Protein AF-A7HB59-F1 (afdb_monomer)

Solvent-accessible surface area (backbone atoms only — not comparable to full-atom values): 6685 Å² total; per-residue (Å²): 142,75,74,69,88,59,56,64,58,51,52,42,50,52,51,43,53,47,56,56,50,49,38,54,74,74,47,38,24,41,68,57,57,50,52,43,40,48,40,47,51,52,29,53,59,63,42,56,42,90,85,55,94,47,48,63,58,33,44,48,52,29,41,52,54,40,48,49,56,48,51,55,38,71,78,58,72,69,101,54,66,56,42,54,70,65,57,55,51,49,40,54,51,50,50,50,50,52,52,52,51,43,53,51,52,54,50,53,53,50,54,51,56,55,52,55,72,72,74,112

Mean predicted aligned error: 7.15 Å

Structure (mmCIF, N/CA/C/O backbone):
data_AF-A7HB59-F1
#
_entry.id   AF-A7HB59-F1
#
loop_
_atom_site.group_PDB
_atom_site.id
_atom_site.type_symbol
_atom_site.label_atom_id
_atom_site.label_alt_id
_atom_site.label_comp_id
_atom_site.label_asym_id
_atom_site.label_entity_id
_atom_site.label_seq_id
_atom_site.pdbx_PDB_ins_code
_atom_site.Cartn_x
_atom_site.Cartn_y
_atom_site.Cartn_z
_atom_site.occupancy
_atom_site.B_iso_or_equiv
_atom_site.auth_seq_id
_atom_site.auth_comp_id
_atom_site.auth_asym_id
_atom_site.auth_atom_id
_atom_site.pdbx_PDB_model_num
ATOM 1 N N . MET A 1 1 ? -5.405 -12.756 26.052 1.00 39.94 1 MET A N 1
ATOM 2 C CA . MET A 1 1 ? -4.550 -11.552 26.168 1.00 39.94 1 MET A CA 1
ATOM 3 C C . MET A 1 1 ? -3.412 -11.628 25.154 1.00 39.94 1 MET A C 1
ATOM 5 O O . MET A 1 1 ? -2.248 -11.507 25.509 1.00 39.94 1 MET A O 1
ATOM 9 N N . GLY A 1 2 ? -3.756 -11.953 23.906 1.00 39.59 2 GLY A N 1
ATOM 10 C CA . GLY A 1 2 ? -2.797 -12.259 22.849 1.00 39.59 2 GLY A CA 1
ATOM 11 C C . GLY A 1 2 ? -2.526 -11.020 22.014 1.00 39.59 2 GLY A C 1
ATOM 12 O O . GLY A 1 2 ? -3.477 -10.317 21.705 1.00 39.59 2 GLY A O 1
ATOM 13 N N . LEU A 1 3 ? -1.247 -10.816 21.679 1.00 46.25 3 LEU A N 1
ATOM 14 C CA . LEU A 1 3 ? -0.699 -9.814 20.759 1.00 46.25 3 LEU A CA 1
ATOM 15 C C . LEU A 1 3 ? -1.071 -8.362 21.101 1.00 46.25 3 LEU A C 1
ATOM 17 O O . LEU A 1 3 ? -2.230 -7.971 21.125 1.00 46.25 3 LEU A O 1
ATOM 21 N N . LEU A 1 4 ? -0.053 -7.535 21.340 1.00 49.72 4 LEU A N 1
ATOM 22 C CA . LEU A 1 4 ? -0.195 -6.078 21.371 1.00 49.72 4 LEU A CA 1
ATOM 23 C C . LEU A 1 4 ? -1.067 -5.625 20.180 1.00 49.72 4 LEU A C 1
ATOM 25 O O . LEU A 1 4 ? -0.660 -5.858 19.034 1.00 49.72 4 LEU A O 1
ATOM 29 N N . PRO A 1 5 ? -2.242 -5.010 20.425 1.00 53.31 5 PRO A N 1
ATOM 30 C CA . PRO A 1 5 ? -3.068 -4.460 19.360 1.00 53.31 5 PRO A CA 1
ATOM 31 C C . PRO A 1 5 ? -2.207 -3.550 18.478 1.00 53.31 5 PRO A C 1
ATOM 33 O O . PRO A 1 5 ? -1.511 -2.675 18.991 1.00 53.31 5 PRO A O 1
ATOM 36 N N . GLY A 1 6 ? -2.198 -3.802 17.169 1.00 57.75 6 GLY A N 1
ATOM 37 C CA . GLY A 1 6 ? -1.448 -3.008 16.192 1.00 57.75 6 GLY A CA 1
ATOM 38 C C . GLY A 1 6 ? -0.055 -3.522 15.807 1.00 57.75 6 GLY A C 1
ATOM 39 O O . GLY A 1 6 ? 0.492 -3.045 14.818 1.00 57.75 6 GLY A O 1
ATOM 40 N N . VAL A 1 7 ? 0.532 -4.519 16.489 1.00 65.12 7 VAL A N 1
ATOM 41 C CA . VAL A 1 7 ? 1.832 -5.081 16.041 1.00 65.12 7 VAL A CA 1
ATOM 42 C C . VAL A 1 7 ? 1.698 -5.793 14.697 1.00 65.12 7 VAL A C 1
ATOM 44 O O . VAL A 1 7 ? 2.557 -5.633 13.831 1.00 65.12 7 VAL A O 1
ATOM 47 N N . GLY A 1 8 ? 0.603 -6.535 14.504 1.00 64.50 8 GLY A N 1
ATOM 48 C CA . GLY A 1 8 ? 0.290 -7.162 13.220 1.00 64.50 8 GLY A CA 1
ATOM 49 C C . GLY A 1 8 ? 0.231 -6.131 12.095 1.00 64.50 8 GLY A C 1
ATOM 50 O O . GLY A 1 8 ? 0.906 -6.311 11.087 1.00 64.50 8 GLY A O 1
ATOM 51 N N . ASP A 1 9 ? -0.474 -5.021 12.325 1.00 69.44 9 ASP A N 1
ATOM 52 C CA . ASP A 1 9 ? -0.680 -3.946 11.347 1.00 69.44 9 ASP A CA 1
ATOM 53 C C . ASP A 1 9 ? 0.614 -3.204 10.998 1.00 69.44 9 ASP A C 1
ATOM 55 O O . ASP A 1 9 ? 0.842 -2.851 9.839 1.00 69.44 9 ASP A O 1
ATOM 59 N N . VAL A 1 10 ? 1.501 -2.995 11.976 1.00 70.00 10 VAL A N 1
ATOM 60 C CA . VAL A 1 10 ? 2.825 -2.402 11.738 1.00 70.00 10 VAL A CA 1
ATOM 61 C C . VAL A 1 10 ? 3.675 -3.326 10.867 1.00 70.00 10 VAL A C 1
ATOM 63 O O . VAL A 1 10 ? 4.292 -2.868 9.906 1.00 70.00 10 VAL A O 1
ATOM 66 N N . VAL A 1 11 ? 3.686 -4.630 11.155 1.00 76.44 11 VAL A N 1
ATOM 67 C CA . VAL A 1 11 ? 4.480 -5.608 10.395 1.00 76.44 11 VAL A CA 1
ATOM 68 C C . VAL A 1 11 ? 3.982 -5.732 8.954 1.00 76.44 11 VAL A C 1
ATOM 70 O O . VAL A 1 11 ? 4.791 -5.661 8.025 1.00 76.44 11 VAL A O 1
ATOM 73 N N . THR A 1 12 ? 2.671 -5.857 8.730 1.00 76.12 12 THR A N 1
ATOM 74 C CA . THR A 1 12 ? 2.103 -5.900 7.370 1.00 76.12 12 THR A CA 1
ATOM 75 C C . THR A 1 12 ? 2.310 -4.587 6.618 1.00 76.12 12 THR A C 1
ATOM 77 O O . THR A 1 12 ? 2.598 -4.621 5.418 1.00 76.12 12 THR A O 1
ATOM 80 N N . SER A 1 13 ? 2.243 -3.435 7.290 1.00 76.56 13 SER A N 1
ATOM 81 C CA . SER A 1 13 ? 2.507 -2.127 6.670 1.00 76.56 13 SER A CA 1
ATOM 82 C C . SER A 1 13 ? 3.967 -1.972 6.239 1.00 76.56 13 SER A C 1
ATOM 84 O O . SER A 1 13 ? 4.245 -1.538 5.119 1.00 76.56 13 SER A O 1
ATOM 86 N N . LEU A 1 14 ? 4.915 -2.382 7.088 1.00 83.12 14 LEU A N 1
ATOM 87 C CA . LEU A 1 14 ? 6.343 -2.361 6.762 1.00 83.12 14 LEU A CA 1
ATOM 88 C C . LEU A 1 14 ? 6.680 -3.322 5.617 1.00 83.12 14 LEU A C 1
ATOM 90 O O . LEU A 1 14 ? 7.433 -2.952 4.715 1.00 83.12 14 LEU A O 1
ATOM 94 N N . ALA A 1 15 ? 6.085 -4.519 5.607 1.00 84.69 15 ALA A N 1
ATOM 95 C CA . ALA A 1 15 ? 6.228 -5.463 4.501 1.00 84.69 15 ALA A CA 1
ATOM 96 C C . ALA A 1 15 ? 5.712 -4.863 3.180 1.00 84.69 15 ALA A C 1
ATOM 98 O O . ALA A 1 15 ? 6.400 -4.928 2.161 1.00 84.69 15 ALA A O 1
ATOM 99 N N . SER A 1 16 ? 4.559 -4.189 3.213 1.00 81.69 16 SER A N 1
ATOM 100 C CA . SER A 1 16 ? 3.977 -3.508 2.046 1.00 81.69 16 SER A CA 1
ATOM 101 C C . SER A 1 16 ? 4.900 -2.434 1.479 1.00 81.69 16 SER A C 1
ATOM 103 O O . SER A 1 16 ? 5.163 -2.392 0.273 1.00 81.69 16 SER A O 1
ATOM 105 N N . ALA A 1 17 ? 5.431 -1.579 2.358 1.00 84.06 17 ALA A N 1
ATOM 106 C CA . ALA A 1 17 ? 6.360 -0.525 1.976 1.00 84.06 17 ALA A CA 1
ATOM 107 C C . ALA A 1 17 ? 7.652 -1.107 1.385 1.00 84.06 17 ALA A C 1
ATOM 109 O O . ALA A 1 17 ? 8.139 -0.623 0.361 1.00 84.06 17 ALA A O 1
ATOM 110 N N . TYR A 1 18 ? 8.176 -2.178 1.987 1.00 87.88 18 TYR A N 1
ATOM 111 C CA . TYR A 1 18 ? 9.377 -2.851 1.507 1.00 87.88 18 TYR A CA 1
ATOM 112 C C . TYR A 1 18 ? 9.211 -3.385 0.080 1.00 87.88 18 TYR A C 1
ATOM 114 O O . TYR A 1 18 ? 10.073 -3.126 -0.757 1.00 87.88 18 TYR A O 1
ATOM 122 N N . VAL A 1 19 ? 8.103 -4.068 -0.231 1.00 87.81 19 VAL A N 1
ATOM 123 C CA . VAL A 1 19 ? 7.873 -4.651 -1.566 1.00 87.81 19 VAL A CA 1
ATOM 124 C C . VAL A 1 19 ? 7.773 -3.558 -2.646 1.00 87.81 19 VAL A C 1
ATOM 126 O O . VAL A 1 19 ? 8.346 -3.699 -3.727 1.00 87.81 19 VAL A O 1
ATOM 129 N N . LEU A 1 20 ? 7.132 -2.423 -2.346 1.00 87.06 20 LEU A N 1
ATOM 130 C CA . LEU A 1 20 ? 7.072 -1.252 -3.237 1.00 87.06 20 LEU A CA 1
ATOM 131 C C . LEU A 1 20 ? 8.451 -0.616 -3.476 1.00 87.06 20 LEU A C 1
ATOM 133 O O . LEU A 1 20 ? 8.808 -0.296 -4.614 1.00 87.06 20 LEU A O 1
ATOM 137 N N . VAL A 1 21 ? 9.249 -0.458 -2.418 1.00 86.38 21 VAL A N 1
ATOM 138 C CA . VAL A 1 21 ? 10.618 0.071 -2.523 1.00 86.38 21 VAL A CA 1
ATOM 139 C C . VAL A 1 21 ? 11.520 -0.898 -3.289 1.00 86.38 21 VAL A C 1
ATOM 141 O O . VAL A 1 21 ? 12.318 -0.461 -4.120 1.00 86.38 21 VAL A O 1
ATOM 144 N N . ALA A 1 22 ? 11.386 -2.205 -3.057 1.00 88.38 22 ALA A N 1
ATOM 145 C CA . ALA A 1 22 ? 12.118 -3.236 -3.784 1.00 88.38 22 ALA A CA 1
ATOM 146 C C . ALA A 1 22 ? 11.808 -3.175 -5.287 1.00 88.38 22 ALA A C 1
ATOM 148 O O . ALA A 1 22 ? 12.738 -3.103 -6.090 1.00 88.38 22 ALA A O 1
ATOM 149 N N . ALA A 1 23 ? 10.529 -3.080 -5.665 1.00 87.75 23 ALA A N 1
ATOM 150 C CA . ALA A 1 23 ? 10.119 -2.908 -7.057 1.00 87.75 23 ALA A CA 1
ATOM 151 C C . ALA A 1 23 ? 10.779 -1.676 -7.704 1.00 87.75 23 ALA A C 1
ATOM 153 O O . ALA A 1 23 ? 11.359 -1.763 -8.788 1.00 87.75 23 ALA A O 1
ATOM 154 N N . TRP A 1 24 ? 10.779 -0.530 -7.019 1.00 86.62 24 TRP A N 1
ATOM 155 C CA . TRP A 1 24 ? 11.414 0.688 -7.530 1.00 86.62 24 TRP A CA 1
ATOM 156 C C . TRP A 1 24 ? 12.936 0.571 -7.703 1.00 86.62 24 TRP A C 1
ATOM 158 O O . TRP A 1 24 ? 13.499 1.038 -8.705 1.00 86.62 24 TRP A O 1
ATOM 168 N N . ARG A 1 25 ? 13.612 -0.065 -6.738 1.00 87.19 25 ARG A N 1
ATOM 169 C CA . ARG A 1 25 ? 15.059 -0.318 -6.792 1.00 87.19 25 ARG A CA 1
ATOM 170 C C . ARG A 1 25 ? 15.429 -1.240 -7.946 1.00 87.19 25 ARG A C 1
ATOM 172 O O . ARG A 1 25 ? 16.439 -0.988 -8.595 1.00 87.19 25 ARG A O 1
ATOM 179 N N . LEU A 1 26 ? 14.593 -2.237 -8.225 1.00 87.12 26 LEU A N 1
ATOM 180 C CA . LEU A 1 26 ? 14.764 -3.158 -9.348 1.00 87.12 26 LEU A CA 1
ATOM 181 C C . LEU A 1 26 ? 14.438 -2.518 -10.704 1.00 87.12 26 LEU A C 1
ATOM 183 O O . LEU A 1 26 ? 14.755 -3.090 -11.737 1.00 87.12 26 LEU A O 1
ATOM 187 N N . GLY A 1 27 ? 13.865 -1.313 -10.721 1.00 86.69 27 GLY A N 1
ATOM 188 C CA . GLY A 1 27 ? 13.549 -0.604 -11.959 1.00 86.69 27 GLY A CA 1
ATOM 189 C C . GLY A 1 27 ? 12.175 -0.938 -12.530 1.00 86.69 27 GLY A C 1
ATOM 190 O O . GLY A 1 27 ? 11.939 -0.664 -13.705 1.00 86.69 27 GLY A O 1
ATOM 191 N N . ALA A 1 28 ? 11.267 -1.464 -11.700 1.00 89.25 28 ALA A N 1
ATOM 192 C CA . ALA A 1 28 ? 9.898 -1.771 -12.083 1.00 89.25 28 ALA A CA 1
ATOM 193 C C . ALA A 1 28 ? 9.223 -0.599 -12.817 1.00 89.25 28 ALA A C 1
ATOM 195 O O . ALA A 1 28 ? 9.403 0.572 -12.445 1.00 89.25 28 ALA A O 1
ATOM 196 N N . PRO A 1 29 ? 8.411 -0.886 -13.845 1.00 91.56 29 PRO A N 1
ATOM 197 C CA . PRO A 1 29 ? 7.732 0.146 -14.598 1.00 91.56 29 PRO A CA 1
ATOM 198 C C . PRO A 1 29 ? 6.601 0.794 -13.800 1.00 91.56 29 PRO A C 1
ATOM 200 O O . PRO A 1 29 ? 6.025 0.194 -12.891 1.00 91.56 29 PRO A O 1
ATOM 203 N N . ALA A 1 30 ? 6.234 2.018 -14.189 1.00 88.56 30 ALA A N 1
ATOM 204 C CA . ALA A 1 30 ? 5.170 2.784 -13.531 1.00 88.56 30 ALA A CA 1
ATOM 205 C C . ALA A 1 30 ? 3.841 2.013 -13.439 1.00 88.56 30 ALA A C 1
ATOM 207 O O . ALA A 1 30 ? 3.157 2.077 -12.422 1.00 88.56 30 ALA A O 1
ATOM 208 N N . VAL A 1 31 ? 3.508 1.238 -14.476 1.00 89.06 31 VAL A N 1
ATOM 209 C CA . VAL A 1 31 ? 2.293 0.410 -14.521 1.00 89.06 31 VAL A CA 1
ATOM 210 C C . VAL A 1 31 ? 2.310 -0.678 -13.446 1.00 89.06 31 VAL A C 1
ATOM 212 O O . VAL A 1 31 ? 1.279 -0.930 -12.825 1.00 89.06 31 VAL A O 1
ATOM 215 N N . LEU A 1 32 ? 3.467 -1.296 -13.189 1.00 91.56 32 LEU A N 1
ATOM 216 C CA . LEU A 1 32 ? 3.597 -2.321 -12.154 1.00 91.56 32 LEU A CA 1
ATOM 217 C C . LEU A 1 32 ? 3.422 -1.703 -10.764 1.00 91.56 32 LEU A C 1
ATOM 219 O O . LEU A 1 32 ? 2.599 -2.172 -9.986 1.00 91.56 32 LEU A O 1
ATOM 223 N N . VAL A 1 33 ? 4.111 -0.589 -10.495 1.00 90.56 33 VAL A N 1
ATOM 224 C CA . VAL A 1 33 ? 3.998 0.150 -9.224 1.00 90.56 33 VAL A CA 1
ATOM 225 C C . VAL A 1 33 ? 2.563 0.630 -8.976 1.00 90.56 33 VAL A C 1
ATOM 227 O O . VAL A 1 33 ? 2.057 0.507 -7.863 1.00 90.56 33 VAL A O 1
ATOM 230 N N . ALA A 1 34 ? 1.874 1.121 -10.010 1.00 88.69 34 ALA A N 1
ATOM 231 C CA . ALA A 1 34 ? 0.476 1.533 -9.907 1.00 88.69 34 ALA A CA 1
ATOM 232 C C . ALA A 1 34 ? -0.457 0.352 -9.582 1.00 88.69 34 ALA A C 1
ATOM 234 O O . ALA A 1 34 ? -1.315 0.476 -8.709 1.00 88.69 34 ALA A O 1
ATOM 235 N N . ARG A 1 35 ? -0.265 -0.811 -10.225 1.00 90.62 35 ARG A N 1
ATOM 236 C CA . ARG A 1 35 ? -1.017 -2.040 -9.906 1.00 90.62 35 ARG A CA 1
ATOM 237 C C . ARG A 1 35 ? -0.780 -2.493 -8.468 1.00 90.62 35 ARG A C 1
ATOM 239 O O . ARG A 1 35 ? -1.730 -2.861 -7.783 1.00 90.62 35 ARG A O 1
ATOM 246 N N . MET A 1 36 ? 0.463 -2.416 -7.999 1.00 91.88 36 MET A N 1
ATOM 247 C CA . MET A 1 36 ? 0.800 -2.765 -6.621 1.00 91.88 36 MET A CA 1
ATOM 248 C C . MET A 1 36 ? 0.124 -1.831 -5.609 1.00 91.88 36 MET A C 1
ATOM 250 O O . MET A 1 36 ? -0.387 -2.290 -4.587 1.00 91.88 36 MET A O 1
ATOM 254 N N . GLY A 1 37 ? 0.070 -0.531 -5.915 1.00 88.31 37 GLY A N 1
ATOM 255 C CA . GLY A 1 37 ? -0.669 0.453 -5.123 1.00 88.31 37 GLY A CA 1
ATOM 256 C C . GLY A 1 37 ? -2.177 0.192 -5.099 1.00 88.31 37 GLY A C 1
ATOM 257 O O . GLY A 1 37 ? -2.798 0.299 -4.044 1.00 88.31 37 GLY A O 1
ATOM 258 N N . LEU A 1 38 ? -2.760 -0.214 -6.232 1.00 88.62 38 LEU A N 1
ATOM 259 C CA . LEU A 1 38 ? -4.182 -0.554 -6.321 1.00 88.62 38 LEU A CA 1
ATOM 260 C C . LEU A 1 38 ? -4.542 -1.769 -5.454 1.00 88.62 38 LEU A C 1
ATOM 262 O O . LEU A 1 38 ? -5.543 -1.718 -4.747 1.00 88.62 38 LEU A O 1
ATOM 266 N N . ASN A 1 39 ? -3.722 -2.825 -5.456 1.00 89.38 39 ASN A N 1
ATOM 267 C CA . ASN A 1 39 ? -3.933 -3.985 -4.578 1.00 89.38 39 ASN A CA 1
ATOM 268 C C . ASN A 1 39 ? -3.962 -3.577 -3.100 1.00 89.38 39 ASN A C 1
ATOM 270 O O . ASN A 1 39 ? -4.810 -4.043 -2.345 1.00 89.38 39 ASN A O 1
ATOM 274 N N . LEU A 1 40 ? -3.067 -2.666 -2.710 1.00 84.88 40 LEU A N 1
ATOM 275 C CA . LEU A 1 40 ? -2.995 -2.145 -1.348 1.00 84.88 40 LEU A CA 1
ATOM 276 C C . LEU A 1 40 ? -4.250 -1.346 -0.973 1.00 84.88 40 LEU A C 1
ATOM 278 O O . LEU A 1 40 ? -4.795 -1.521 0.113 1.00 84.88 40 LEU A O 1
ATOM 282 N N . ALA A 1 41 ? -4.730 -0.498 -1.886 1.00 83.19 41 ALA A N 1
ATOM 283 C CA . ALA A 1 41 ? -5.950 0.276 -1.684 1.00 83.19 41 ALA A CA 1
ATOM 284 C C . ALA A 1 41 ? -7.187 -0.627 -1.570 1.00 83.19 41 ALA A C 1
ATOM 286 O O . ALA A 1 41 ? -8.006 -0.430 -0.678 1.00 83.19 41 ALA A O 1
ATOM 287 N N . LEU A 1 42 ? -7.311 -1.634 -2.440 1.00 82.81 42 LEU A N 1
ATOM 288 C CA . LEU A 1 42 ? -8.427 -2.579 -2.414 1.00 82.81 42 LEU A CA 1
ATOM 289 C C . LEU A 1 42 ? -8.461 -3.379 -1.111 1.00 82.81 42 LEU A C 1
ATOM 291 O O . LEU A 1 42 ? -9.518 -3.480 -0.496 1.00 82.81 42 LEU A O 1
ATOM 295 N N . ASP A 1 43 ? -7.320 -3.890 -0.651 1.00 78.94 43 ASP A N 1
ATOM 296 C CA . ASP A 1 43 ? -7.281 -4.655 0.596 1.00 78.94 43 ASP A CA 1
ATOM 297 C C . ASP A 1 43 ? -7.526 -3.775 1.829 1.00 78.94 43 ASP A C 1
ATOM 299 O O . ASP A 1 43 ? -8.201 -4.216 2.757 1.00 78.94 43 ASP A O 1
ATOM 303 N N . ALA A 1 44 ? -7.088 -2.511 1.822 1.00 75.75 44 ALA A N 1
ATOM 304 C CA . ALA A 1 44 ? -7.428 -1.563 2.882 1.00 75.75 44 ALA A CA 1
ATOM 305 C C . ALA A 1 44 ? -8.930 -1.224 2.916 1.00 75.75 44 ALA A C 1
ATOM 307 O O . ALA A 1 44 ? -9.503 -1.088 3.994 1.00 75.75 44 ALA A O 1
ATOM 308 N N . LEU A 1 45 ? -9.587 -1.132 1.754 1.00 76.94 45 LEU A N 1
ATOM 309 C CA . LEU A 1 45 ? -11.039 -0.941 1.663 1.00 76.94 45 LEU A CA 1
ATOM 310 C C . LEU A 1 45 ? -11.814 -2.177 2.136 1.00 76.94 45 LEU A C 1
ATOM 312 O O . LEU A 1 45 ? -12.817 -2.036 2.831 1.00 76.94 45 LEU A O 1
ATOM 316 N N . VAL A 1 46 ? -11.345 -3.381 1.799 1.00 74.75 46 VAL A N 1
ATOM 317 C CA . VAL A 1 46 ? -11.936 -4.642 2.279 1.00 74.75 46 VAL A CA 1
ATOM 318 C C . VAL A 1 46 ? -11.747 -4.787 3.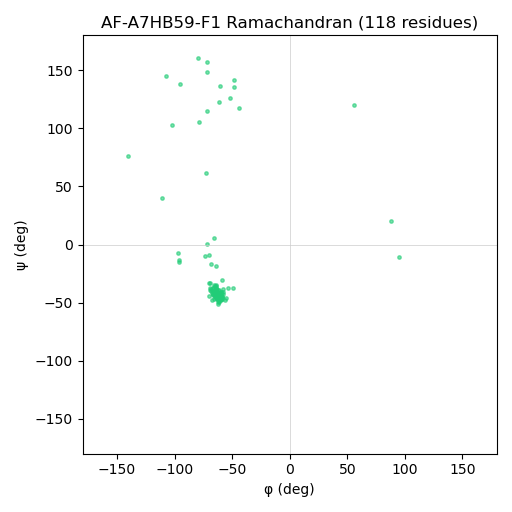792 1.00 74.75 46 VAL A C 1
ATOM 320 O O . VAL A 1 46 ? -12.689 -5.140 4.498 1.00 74.75 46 VAL A O 1
ATOM 323 N N . GLY A 1 47 ? -10.559 -4.455 4.304 1.00 66.62 47 GLY A N 1
ATOM 324 C CA . GLY A 1 47 ? -10.252 -4.448 5.735 1.00 66.62 47 GLY A CA 1
ATOM 325 C C . GLY A 1 47 ? -10.975 -3.350 6.522 1.00 66.62 47 GLY A C 1
ATOM 326 O O . GLY A 1 47 ? -11.086 -3.452 7.736 1.00 66.62 47 GLY A O 1
ATOM 327 N N . ALA A 1 48 ? -11.521 -2.322 5.866 1.00 65.75 48 ALA A N 1
ATOM 328 C CA . ALA A 1 48 ? -12.268 -1.258 6.537 1.00 65.75 48 ALA A CA 1
ATOM 329 C C .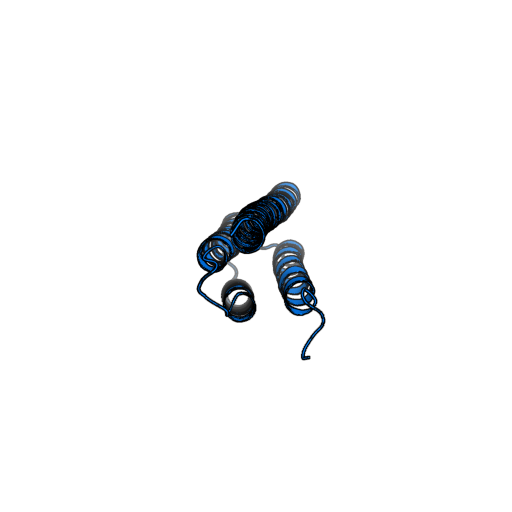 ALA A 1 48 ? -13.624 -1.710 7.097 1.00 65.75 48 ALA A C 1
ATOM 331 O O . ALA A 1 48 ? -14.265 -0.937 7.805 1.00 65.75 48 ALA A O 1
ATOM 332 N N . VAL A 1 49 ? -14.075 -2.930 6.780 1.00 67.31 49 VAL A N 1
ATOM 333 C CA . VAL A 1 49 ? -15.326 -3.504 7.280 1.00 67.31 49 VAL A CA 1
ATOM 334 C C . VAL A 1 49 ? -15.108 -4.018 8.713 1.00 67.31 49 VAL A C 1
ATOM 336 O O . VAL A 1 49 ? -14.524 -5.086 8.895 1.00 67.31 49 VAL A O 1
ATOM 339 N N . PRO A 1 50 ? -15.616 -3.324 9.751 1.00 55.72 50 PRO A N 1
ATOM 340 C CA . PRO A 1 50 ? -15.282 -3.594 11.156 1.00 55.72 50 PRO A CA 1
ATOM 341 C C . PRO A 1 50 ? -15.887 -4.895 11.720 1.00 55.72 50 PRO A C 1
ATOM 343 O O . PRO A 1 50 ? -15.681 -5.218 12.885 1.00 55.72 50 PRO A O 1
ATOM 346 N N . LEU A 1 51 ? -16.632 -5.647 10.903 1.00 56.12 51 LEU A N 1
ATOM 347 C CA . LEU A 1 51 ? -17.212 -6.952 11.242 1.00 56.12 51 LEU A CA 1
ATOM 348 C C . LEU A 1 51 ? -16.356 -8.136 10.761 1.00 56.12 51 LEU A C 1
ATOM 350 O O . LEU A 1 51 ? -16.655 -9.278 11.103 1.00 56.12 51 LEU A O 1
ATOM 354 N N . LEU A 1 52 ? -15.301 -7.883 9.980 1.00 56.03 52 LEU A N 1
ATOM 355 C CA . LEU A 1 52 ? -14.363 -8.901 9.516 1.00 56.03 52 LEU A CA 1
ATOM 356 C C . LEU A 1 52 ? -13.089 -8.804 10.363 1.00 56.03 52 LEU A C 1
ATOM 358 O O . LEU A 1 52 ? -12.274 -7.906 10.178 1.00 56.03 52 LEU A O 1
ATOM 362 N N . GLY A 1 53 ? -12.929 -9.725 11.314 1.00 53.22 53 GLY A N 1
ATOM 363 C CA . GLY A 1 53 ? -11.824 -9.759 12.286 1.00 53.22 53 GLY A CA 1
ATOM 364 C C . GLY A 1 53 ? -10.425 -10.008 11.705 1.00 53.22 53 GLY A C 1
ATOM 365 O O . GLY A 1 53 ? -9.464 -10.113 12.463 1.00 53.22 53 GLY A O 1
ATOM 366 N N . ASP A 1 54 ? -10.282 -10.056 10.381 1.00 63.09 54 ASP A N 1
ATOM 367 C CA . ASP A 1 54 ? -9.096 -10.576 9.707 1.00 63.09 54 ASP A CA 1
ATOM 368 C C . ASP A 1 54 ? -8.298 -9.466 9.000 1.00 63.09 54 ASP A C 1
ATOM 370 O O . ASP A 1 54 ? -7.777 -9.667 7.901 1.00 63.09 54 ASP A O 1
ATOM 374 N N . LEU A 1 55 ? -8.171 -8.282 9.621 1.00 59.81 55 LEU A N 1
ATOM 375 C CA . LEU A 1 55 ? -7.339 -7.176 9.099 1.00 59.81 55 LEU A CA 1
ATOM 376 C C . LEU A 1 55 ? -5.927 -7.658 8.712 1.00 59.81 55 LEU A C 1
ATOM 378 O O . LEU A 1 55 ? -5.367 -7.248 7.693 1.00 59.81 55 LEU A O 1
ATOM 382 N N . PHE A 1 56 ? -5.383 -8.588 9.502 1.00 64.25 56 PHE A N 1
ATOM 383 C CA . PHE A 1 56 ? -4.104 -9.240 9.238 1.00 64.25 56 PHE A CA 1
ATOM 384 C C . PHE A 1 56 ? -4.114 -10.068 7.943 1.00 64.25 56 PHE A C 1
ATOM 386 O O . PHE A 1 56 ? -3.177 -9.978 7.150 1.00 64.25 56 PHE A O 1
ATOM 393 N N . ASP A 1 57 ? -5.173 -10.841 7.697 1.00 69.12 57 ASP A N 1
ATOM 394 C CA . ASP A 1 57 ? -5.289 -11.702 6.516 1.00 69.12 57 ASP A CA 1
ATOM 395 C C . ASP A 1 57 ? -5.463 -10.867 5.236 1.00 69.12 57 ASP A C 1
ATOM 397 O O . ASP A 1 57 ? -4.866 -11.166 4.199 1.00 69.12 57 ASP A O 1
ATOM 401 N N . ALA A 1 58 ? -6.203 -9.755 5.319 1.00 68.62 58 ALA A N 1
ATOM 402 C CA . ALA A 1 58 ? -6.337 -8.797 4.222 1.00 68.62 58 ALA A CA 1
ATOM 403 C C . ALA A 1 58 ? -4.985 -8.154 3.859 1.00 68.62 58 ALA A C 1
ATOM 405 O O . ALA A 1 58 ? -4.575 -8.184 2.697 1.00 68.62 58 ALA A O 1
ATOM 406 N N . GLY A 1 59 ? -4.240 -7.652 4.853 1.00 69.12 59 GLY A N 1
ATOM 407 C CA . GLY A 1 59 ? -2.915 -7.064 4.629 1.00 69.12 59 GLY A CA 1
ATOM 408 C C . GLY A 1 59 ? -1.885 -8.071 4.102 1.00 69.12 59 GLY A C 1
ATOM 409 O O . GLY A 1 59 ? -1.073 -7.752 3.230 1.00 69.12 59 GLY A O 1
ATOM 410 N N . PHE A 1 60 ? -1.928 -9.315 4.581 1.00 73.12 60 PHE A N 1
ATOM 411 C CA . PHE A 1 60 ? -1.030 -10.375 4.124 1.00 73.12 60 PHE A CA 1
ATOM 412 C C . PHE A 1 60 ? -1.305 -10.786 2.668 1.00 73.12 60 PHE A C 1
ATOM 414 O O . PHE A 1 60 ? -0.369 -10.930 1.874 1.00 73.12 60 PHE A O 1
ATOM 421 N N . LYS A 1 61 ? -2.580 -10.896 2.270 1.00 79.94 61 LYS A N 1
ATOM 422 C CA . LYS A 1 61 ? -2.970 -11.192 0.880 1.00 79.94 61 LYS A CA 1
ATOM 423 C C . LYS A 1 61 ? -2.559 -10.086 -0.097 1.00 79.94 61 LYS A C 1
ATOM 425 O O . LYS A 1 61 ? -2.188 -10.407 -1.230 1.00 79.94 61 LYS A O 1
ATOM 430 N N . ALA A 1 62 ? -2.581 -8.817 0.317 1.00 79.94 62 ALA A N 1
ATOM 431 C CA . ALA A 1 62 ? -2.119 -7.685 -0.499 1.00 79.94 62 ALA A CA 1
ATOM 432 C C . ALA A 1 62 ? -0.638 -7.824 -0.841 1.00 79.94 62 ALA A C 1
ATOM 434 O O . ALA A 1 62 ? -0.223 -7.749 -2.001 1.00 79.94 62 ALA A O 1
ATOM 435 N N . ASN A 1 63 ? 0.152 -8.097 0.198 1.00 84.88 63 ASN A N 1
ATOM 436 C CA . ASN A 1 63 ? 1.593 -8.254 0.103 1.00 84.88 63 ASN A CA 1
ATOM 437 C C . ASN A 1 63 ? 1.981 -9.445 -0.756 1.00 84.88 63 ASN A C 1
ATOM 439 O O . ASN A 1 63 ? 2.857 -9.316 -1.607 1.00 84.88 63 ASN A O 1
ATOM 443 N N . LEU A 1 64 ? 1.289 -10.573 -0.600 1.00 87.56 64 LEU A N 1
ATOM 444 C CA . LEU A 1 64 ? 1.544 -11.758 -1.408 1.00 87.56 64 LEU A CA 1
ATOM 445 C C . LEU A 1 64 ? 1.235 -11.517 -2.893 1.00 87.56 64 LEU A C 1
ATOM 447 O O . LEU A 1 64 ? 2.009 -11.927 -3.755 1.00 87.56 64 LEU A O 1
ATOM 451 N N . ARG A 1 65 ? 0.138 -10.815 -3.206 1.00 88.56 65 ARG A N 1
ATOM 452 C CA . ARG A 1 65 ? -0.197 -10.426 -4.587 1.00 88.56 65 ARG A CA 1
ATOM 453 C C . ARG A 1 65 ? 0.853 -9.490 -5.183 1.00 88.56 65 ARG A C 1
ATOM 455 O O . ARG A 1 65 ? 1.268 -9.689 -6.320 1.00 88.56 65 ARG A O 1
ATOM 462 N N . ASN A 1 66 ? 1.324 -8.514 -4.412 1.00 91.25 66 ASN A N 1
ATOM 463 C CA . ASN A 1 66 ? 2.362 -7.582 -4.853 1.00 91.25 66 ASN A CA 1
ATOM 464 C C . ASN A 1 66 ? 3.729 -8.251 -5.031 1.00 91.25 66 ASN A C 1
ATOM 466 O O . ASN A 1 66 ? 4.430 -7.937 -5.990 1.00 91.25 66 ASN A O 1
ATOM 470 N N . ALA A 1 67 ? 4.090 -9.187 -4.152 1.00 89.25 67 ALA A N 1
ATOM 471 C CA . ALA A 1 67 ? 5.306 -9.981 -4.280 1.00 89.25 67 ALA A CA 1
ATOM 472 C C . ALA A 1 67 ? 5.273 -10.841 -5.550 1.00 89.25 67 ALA A C 1
ATOM 474 O O . ALA A 1 67 ? 6.220 -10.799 -6.326 1.00 89.25 67 ALA A O 1
ATOM 475 N N . ARG A 1 68 ? 4.150 -11.520 -5.827 1.00 92.12 68 ARG A N 1
ATOM 476 C CA . ARG A 1 68 ? 3.968 -12.303 -7.063 1.00 92.12 68 ARG A CA 1
ATOM 477 C C . ARG A 1 68 ? 4.066 -11.445 -8.320 1.00 92.12 68 ARG A C 1
ATOM 479 O O . ARG A 1 68 ? 4.784 -11.804 -9.241 1.00 92.12 68 ARG A O 1
ATOM 486 N N . LEU A 1 69 ? 3.409 -10.283 -8.340 1.00 89.25 69 LEU A N 1
ATOM 487 C CA . LEU A 1 69 ? 3.514 -9.337 -9.458 1.00 89.25 69 LEU A CA 1
ATOM 488 C C . LEU A 1 69 ? 4.963 -8.897 -9.710 1.00 89.25 69 LEU A C 1
ATOM 490 O O . LEU A 1 69 ? 5.372 -8.722 -10.858 1.00 89.25 69 LEU A O 1
ATOM 494 N N . LEU A 1 70 ? 5.735 -8.698 -8.640 1.00 90.06 70 LEU A N 1
ATOM 495 C CA . LEU A 1 70 ? 7.146 -8.356 -8.746 1.00 90.06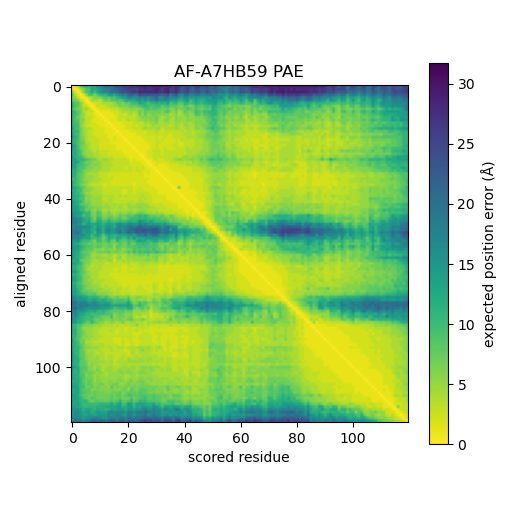 70 LEU A CA 1
ATOM 496 C C . LEU A 1 70 ? 7.978 -9.542 -9.253 1.00 90.06 70 LEU A C 1
ATOM 498 O O . LEU A 1 70 ? 8.802 -9.348 -10.141 1.00 90.06 70 LEU A O 1
ATOM 502 N N . GLU A 1 71 ? 7.753 -10.749 -8.735 1.00 91.25 71 GLU A N 1
ATOM 503 C CA . GLU A 1 71 ? 8.422 -11.979 -9.184 1.00 91.25 71 GLU A CA 1
ATOM 504 C C . GLU A 1 71 ? 8.166 -12.263 -10.669 1.00 91.25 71 GLU A C 1
ATOM 506 O O . GLU A 1 71 ? 9.112 -12.501 -11.418 1.00 91.25 71 GLU A O 1
ATOM 511 N N . GLU A 1 72 ? 6.912 -12.166 -11.118 1.00 89.38 72 GLU A N 1
ATOM 512 C CA . GLU A 1 72 ? 6.520 -12.336 -12.523 1.00 89.38 72 GLU A CA 1
ATOM 513 C C . GLU A 1 72 ? 7.243 -11.337 -13.434 1.00 89.38 72 GLU A C 1
ATOM 515 O O . GLU A 1 72 ? 7.744 -11.702 -14.499 1.00 89.38 72 GLU A O 1
ATOM 520 N N . TRP A 1 73 ? 7.350 -10.077 -13.004 1.00 88.62 73 TRP A N 1
ATOM 521 C CA . TRP A 1 73 ? 8.066 -9.058 -13.765 1.00 88.62 73 TRP A CA 1
ATOM 522 C C . TRP A 1 73 ? 9.580 -9.289 -13.784 1.00 88.62 73 TRP A C 1
ATOM 524 O O . TRP A 1 73 ? 10.206 -9.095 -14.821 1.00 88.62 73 TRP A O 1
ATOM 534 N N . VAL A 1 74 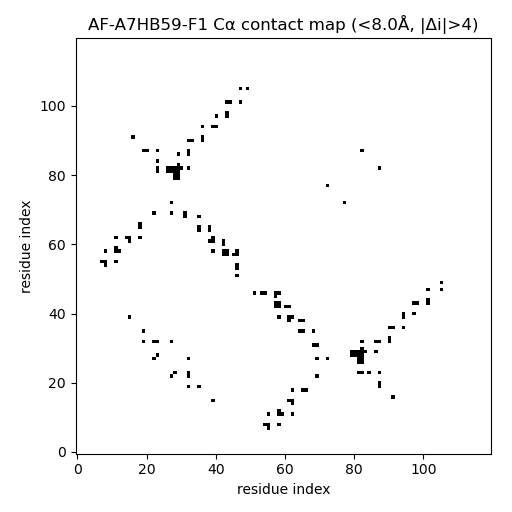? 10.178 -9.717 -12.668 1.00 89.75 74 VAL A N 1
ATOM 535 C CA . VAL A 1 74 ? 11.610 -10.056 -12.621 1.00 89.75 74 VAL A CA 1
ATOM 536 C C . VAL A 1 74 ? 11.918 -11.254 -13.526 1.00 89.75 74 VAL A C 1
ATOM 538 O O . VAL A 1 74 ? 12.972 -11.275 -14.157 1.00 89.75 74 VAL A O 1
ATOM 541 N N . ALA A 1 75 ? 11.008 -12.228 -13.623 1.00 90.75 75 ALA A N 1
ATOM 542 C CA . ALA A 1 75 ? 11.165 -13.399 -14.483 1.00 90.75 75 ALA A CA 1
ATOM 543 C C . ALA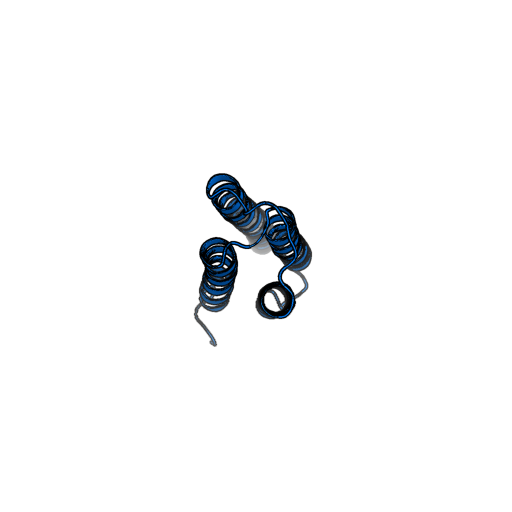 A 1 75 ? 11.063 -13.066 -15.983 1.00 90.75 75 ALA A C 1
ATOM 545 O O . ALA A 1 75 ? 11.731 -13.700 -16.799 1.00 90.75 75 ALA A O 1
ATOM 546 N N . ALA A 1 76 ? 10.248 -12.075 -16.351 1.00 87.62 76 ALA A N 1
ATOM 547 C CA . ALA A 1 76 ? 10.064 -11.639 -17.733 1.00 87.62 76 ALA A CA 1
ATOM 548 C C . ALA A 1 76 ? 9.946 -10.102 -17.825 1.00 87.62 76 ALA A C 1
ATOM 550 O O . ALA A 1 76 ? 8.845 -9.565 -18.003 1.00 87.62 76 ALA A O 1
ATOM 551 N N . PRO A 1 77 ? 11.067 -9.365 -17.709 1.00 80.44 77 PRO A N 1
ATOM 552 C CA . PRO A 1 77 ? 11.039 -7.910 -17.720 1.00 80.44 77 PRO A CA 1
ATOM 553 C C . PRO A 1 77 ? 10.722 -7.393 -19.128 1.00 80.44 77 PRO A C 1
ATOM 555 O O . PRO A 1 77 ? 11.495 -7.568 -20.065 1.00 80.44 77 PRO A O 1
ATOM 558 N N . GLY A 1 78 ? 9.569 -6.739 -19.282 1.00 77.00 78 GLY A N 1
ATOM 559 C CA . GLY A 1 78 ? 9.206 -6.039 -20.518 1.00 77.00 78 GLY A CA 1
ATOM 560 C C . GLY A 1 78 ? 9.877 -4.664 -20.652 1.00 77.00 78 GLY A C 1
ATOM 561 O O . GLY A 1 78 ? 10.266 -4.055 -19.653 1.00 77.00 78 GLY A O 1
ATOM 562 N N . GLU A 1 79 ? 9.940 -4.133 -21.879 1.00 75.12 79 GLU A N 1
ATOM 563 C CA . GLU A 1 79 ? 10.461 -2.792 -22.209 1.00 75.12 79 GLU A CA 1
ATOM 564 C C . GLU A 1 7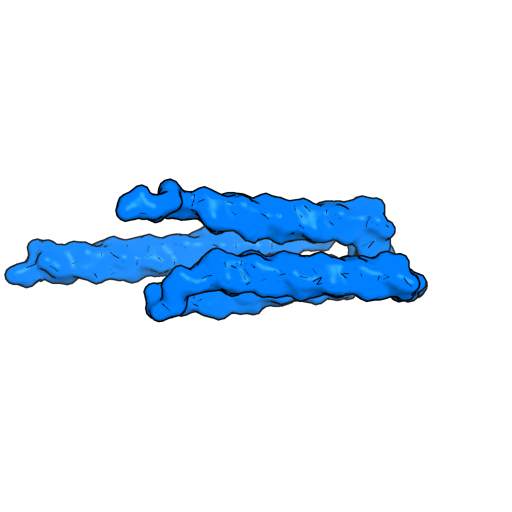9 ? 9.512 -1.659 -21.767 1.00 75.12 79 GLU A C 1
ATOM 566 O O . GLU A 1 79 ? 8.976 -0.892 -22.566 1.00 75.12 79 GLU A O 1
ATOM 571 N N . ALA A 1 80 ? 9.248 -1.553 -20.469 1.00 78.56 80 ALA A N 1
ATOM 572 C CA . ALA A 1 80 ? 8.359 -0.540 -19.920 1.00 78.56 80 ALA A CA 1
ATOM 573 C C . ALA A 1 80 ? 9.136 0.551 -19.167 1.00 78.56 80 ALA A C 1
ATOM 575 O O . ALA A 1 80 ? 10.142 0.302 -18.502 1.00 78.56 80 ALA A O 1
ATOM 576 N N . ARG A 1 81 ? 8.648 1.796 -19.248 1.00 81.06 81 ARG A N 1
ATOM 577 C CA . ARG A 1 81 ? 9.283 2.956 -18.608 1.00 81.06 81 ARG A CA 1
ATOM 578 C C . ARG A 1 81 ? 9.337 2.783 -17.088 1.00 81.06 81 ARG A C 1
ATOM 580 O O . ARG A 1 81 ? 8.291 2.681 -16.438 1.00 81.06 81 ARG A O 1
ATOM 587 N N . ARG A 1 82 ? 10.553 2.836 -16.534 1.00 86.12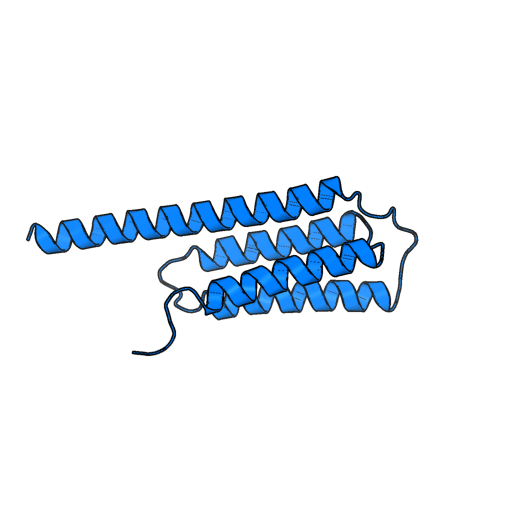 82 ARG A N 1
ATOM 588 C CA . ARG A 1 82 ? 10.830 2.804 -15.091 1.00 86.12 82 ARG A CA 1
ATOM 589 C C . ARG A 1 82 ? 9.951 3.799 -14.329 1.00 86.12 82 ARG A C 1
ATOM 591 O O . ARG A 1 82 ? 9.806 4.954 -14.738 1.00 86.12 82 ARG A O 1
ATOM 598 N N . ALA A 1 83 ? 9.396 3.359 -13.205 1.00 85.25 83 ALA A N 1
ATOM 599 C CA . ALA A 1 83 ? 8.647 4.218 -12.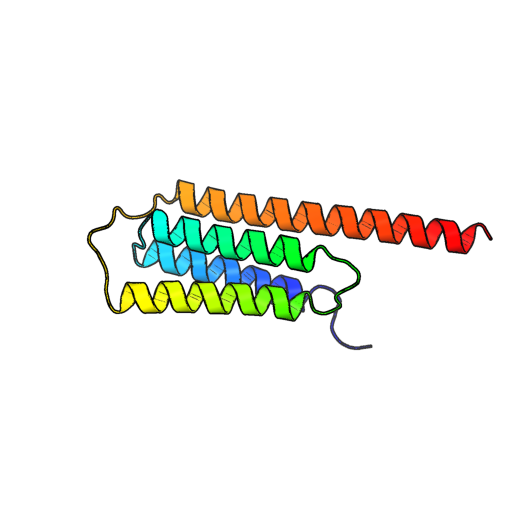300 1.00 85.25 83 ALA A CA 1
ATOM 600 C C . ALA A 1 83 ? 9.528 5.355 -11.753 1.00 85.25 83 ALA A C 1
ATOM 602 O O . ALA A 1 83 ? 10.668 5.136 -11.332 1.00 85.25 83 ALA A O 1
ATOM 603 N N . SER A 1 84 ? 8.992 6.576 -11.721 1.00 87.06 84 SER A N 1
ATOM 604 C CA . SER A 1 84 ? 9.647 7.692 -11.036 1.00 87.06 84 SER A CA 1
ATOM 605 C C . SER A 1 84 ? 9.565 7.499 -9.518 1.00 87.06 84 SER A C 1
ATOM 607 O O . SER A 1 84 ? 8.586 6.959 -9.004 1.00 87.06 84 SER A O 1
ATOM 609 N N . GLY A 1 85 ? 10.573 7.974 -8.777 1.00 85.50 85 GLY A N 1
ATOM 610 C CA . GLY A 1 85 ? 10.537 7.935 -7.307 1.00 85.50 85 GLY A CA 1
ATOM 611 C C . GLY A 1 85 ? 9.338 8.698 -6.724 1.00 85.50 85 GLY A C 1
ATOM 612 O O . GLY A 1 85 ? 8.776 8.282 -5.718 1.00 85.50 85 GLY A O 1
ATOM 613 N N . LEU A 1 86 ? 8.884 9.753 -7.412 1.00 89.69 86 LEU A N 1
ATOM 614 C CA . LEU A 1 86 ? 7.661 10.496 -7.085 1.00 89.69 86 LEU A CA 1
ATOM 615 C C . LEU A 1 86 ? 6.404 9.625 -7.127 1.00 89.69 86 LEU A C 1
ATOM 617 O O . LEU A 1 86 ? 5.571 9.746 -6.238 1.00 89.69 86 LEU A O 1
ATOM 621 N N . LEU A 1 87 ? 6.266 8.741 -8.121 1.00 89.25 87 LEU A N 1
ATOM 622 C CA . LEU A 1 87 ? 5.121 7.832 -8.191 1.00 89.25 87 LEU A CA 1
ATOM 623 C C . LEU A 1 87 ? 5.116 6.873 -6.999 1.00 89.25 87 LEU A C 1
ATOM 625 O O . LEU A 1 87 ? 4.080 6.657 -6.383 1.00 89.25 87 LEU A O 1
ATOM 629 N N . VAL A 1 88 ? 6.281 6.328 -6.653 1.00 87.31 88 VAL A N 1
ATOM 630 C CA . VAL A 1 88 ? 6.427 5.416 -5.511 1.00 87.31 88 VAL A CA 1
ATOM 631 C C . VAL A 1 88 ? 6.089 6.140 -4.211 1.00 87.31 88 VAL A C 1
ATOM 633 O O . VAL A 1 88 ? 5.294 5.638 -3.423 1.00 87.31 88 VAL A O 1
ATOM 636 N N . ALA A 1 89 ? 6.623 7.349 -4.018 1.00 88.69 89 ALA A N 1
ATOM 637 C CA . ALA A 1 89 ? 6.299 8.187 -2.870 1.00 88.69 89 ALA A CA 1
ATOM 638 C C . ALA A 1 89 ? 4.798 8.516 -2.810 1.00 88.69 89 ALA A C 1
ATOM 640 O O . ALA A 1 89 ? 4.197 8.407 -1.746 1.00 88.69 89 ALA A O 1
ATOM 641 N N . ALA A 1 90 ? 4.173 8.849 -3.943 1.00 91.56 90 ALA A N 1
ATOM 642 C CA . ALA A 1 90 ? 2.740 9.117 -4.020 1.00 91.56 90 ALA A CA 1
ATOM 643 C C . ALA A 1 90 ? 1.896 7.884 -3.661 1.00 91.56 90 ALA A C 1
ATOM 645 O O . ALA A 1 90 ? 0.923 8.014 -2.925 1.00 91.56 90 ALA A O 1
ATOM 646 N N . VAL A 1 91 ? 2.283 6.688 -4.119 1.00 89.88 91 VAL A N 1
ATOM 647 C CA . VAL A 1 91 ? 1.606 5.431 -3.758 1.00 89.88 91 VAL A CA 1
ATOM 648 C C . VAL A 1 91 ? 1.741 5.143 -2.262 1.00 89.88 91 VAL A C 1
ATOM 650 O O . VAL A 1 91 ? 0.750 4.799 -1.623 1.00 89.88 91 VAL A O 1
ATOM 653 N N . LEU A 1 92 ? 2.930 5.330 -1.681 1.00 89.75 92 LEU A N 1
ATOM 654 C CA . LEU A 1 92 ? 3.157 5.136 -0.244 1.00 89.75 92 LEU A CA 1
ATOM 655 C C . LEU A 1 92 ? 2.366 6.140 0.608 1.00 89.75 92 LEU A C 1
ATOM 657 O O . LEU A 1 92 ? 1.733 5.749 1.586 1.00 89.75 92 LEU A O 1
ATOM 661 N N . LEU A 1 93 ? 2.363 7.421 0.226 1.00 91.88 93 LEU A N 1
ATOM 662 C CA . LEU A 1 93 ? 1.578 8.457 0.902 1.00 91.88 93 LEU A CA 1
ATOM 663 C C . LEU A 1 93 ? 0.077 8.191 0.775 1.00 91.88 93 LEU A C 1
ATOM 665 O O . LEU A 1 93 ? -0.645 8.286 1.763 1.00 91.88 93 LEU A O 1
ATOM 669 N N . GLY A 1 94 ? -0.390 7.812 -0.416 1.00 89.56 94 GLY A N 1
ATOM 670 C CA . GLY A 1 94 ? -1.782 7.436 -0.646 1.00 89.56 94 GLY A CA 1
ATOM 671 C C . GLY A 1 94 ? -2.205 6.255 0.228 1.00 89.56 94 GLY A C 1
ATOM 672 O O . GLY A 1 94 ? -3.239 6.323 0.886 1.00 89.56 94 GLY A O 1
ATOM 673 N N . ALA A 1 95 ? -1.374 5.213 0.311 1.00 85.38 95 ALA A N 1
ATOM 674 C CA . ALA A 1 95 ? -1.610 4.075 1.193 1.00 85.38 95 ALA A CA 1
ATOM 675 C C . ALA A 1 95 ? -1.705 4.493 2.668 1.00 85.38 95 ALA A C 1
ATOM 677 O O . ALA A 1 95 ? -2.636 4.084 3.360 1.00 85.38 95 ALA A O 1
ATOM 678 N N . LEU A 1 96 ? -0.796 5.355 3.136 1.00 86.75 96 LEU A N 1
ATOM 679 C CA . LEU A 1 96 ? -0.820 5.875 4.503 1.00 86.75 96 LEU A CA 1
ATOM 680 C C . LEU A 1 96 ? -2.113 6.650 4.799 1.00 86.75 96 LEU A C 1
ATOM 682 O O . LEU A 1 96 ? -2.715 6.458 5.853 1.00 86.75 96 LEU A O 1
ATOM 686 N N . VAL A 1 97 ? -2.559 7.496 3.865 1.00 89.50 97 VAL A N 1
ATOM 687 C CA . VAL A 1 97 ? -3.809 8.260 3.997 1.00 89.50 97 VAL A CA 1
ATOM 688 C C . VAL A 1 97 ? -5.019 7.331 4.081 1.00 89.50 97 VAL A C 1
ATOM 690 O O . VAL A 1 97 ? -5.885 7.543 4.930 1.00 89.50 97 VAL A O 1
ATOM 693 N N . VAL A 1 98 ? -5.085 6.290 3.247 1.00 83.69 98 VAL A N 1
ATOM 694 C CA . VAL A 1 98 ? -6.176 5.304 3.296 1.00 83.69 98 VAL A CA 1
ATOM 695 C C . VAL A 1 98 ? -6.192 4.589 4.649 1.00 83.69 98 VAL A C 1
ATOM 697 O O . VAL A 1 98 ? -7.235 4.562 5.300 1.00 83.69 98 VAL A O 1
ATOM 700 N N . VAL A 1 99 ? -5.043 4.095 5.122 1.00 79.69 99 VAL A N 1
ATOM 701 C CA . VAL A 1 99 ? -4.927 3.422 6.429 1.00 79.69 99 VAL A CA 1
ATOM 702 C C . VAL A 1 99 ? -5.356 4.347 7.572 1.00 79.69 99 VAL A C 1
ATOM 704 O O . VAL A 1 99 ? -6.167 3.955 8.411 1.00 79.69 99 VAL A O 1
ATOM 707 N N . ALA A 1 100 ? -4.879 5.595 7.584 1.00 84.56 100 ALA A N 1
ATOM 708 C CA . ALA A 1 100 ? -5.249 6.577 8.602 1.00 84.56 100 ALA A CA 1
ATOM 709 C C . ALA A 1 100 ? -6.752 6.903 8.579 1.00 84.56 100 ALA A C 1
ATOM 711 O O . ALA A 1 100 ? -7.375 7.018 9.635 1.00 84.56 100 ALA A O 1
ATOM 712 N N . SER A 1 101 ? -7.348 7.005 7.387 1.00 84.56 101 SER A N 1
ATOM 713 C CA . SER A 1 101 ? -8.785 7.256 7.223 1.00 84.56 101 SER A CA 1
ATOM 714 C C . SER A 1 101 ? -9.616 6.103 7.782 1.00 84.56 101 SER A C 1
ATOM 716 O O . SER A 1 101 ? -10.561 6.334 8.534 1.00 84.56 101 SER A O 1
ATOM 718 N N . VAL A 1 102 ? -9.239 4.860 7.471 1.00 79.56 102 VAL A N 1
ATOM 719 C CA . VAL A 1 102 ? -9.914 3.659 7.983 1.00 79.56 102 VAL A CA 1
ATOM 720 C C . VAL A 1 102 ? -9.812 3.582 9.506 1.00 79.56 102 VAL A C 1
ATOM 722 O O . VAL A 1 102 ? -10.829 3.409 10.177 1.00 79.56 102 VAL A O 1
ATOM 725 N N . ALA A 1 103 ? -8.615 3.788 10.064 1.00 79.25 103 ALA A N 1
ATOM 726 C CA . ALA A 1 103 ? -8.407 3.801 11.510 1.00 79.25 103 ALA A CA 1
ATOM 727 C C . ALA A 1 103 ? -9.236 4.896 12.202 1.00 79.25 103 ALA A C 1
ATOM 729 O O . ALA A 1 103 ? -9.841 4.654 13.247 1.00 79.25 103 ALA A O 1
ATOM 730 N N . PHE A 1 104 ? -9.319 6.087 11.600 1.00 84.81 104 PHE A N 1
ATOM 731 C CA . PHE A 1 104 ? -10.139 7.183 12.109 1.00 84.81 104 PHE A CA 1
ATOM 732 C C . PHE A 1 104 ? -11.632 6.833 12.122 1.00 84.81 104 PHE A C 1
ATOM 734 O O . PHE A 1 104 ? -12.298 7.052 13.136 1.00 84.81 104 PHE A O 1
ATOM 741 N N . VAL A 1 105 ? -12.162 6.259 11.035 1.00 83.88 105 VAL A N 1
ATOM 742 C CA . VAL A 1 105 ? -13.567 5.821 10.976 1.00 83.88 105 VAL A CA 1
ATOM 743 C C . VAL A 1 105 ? -13.837 4.732 12.014 1.00 83.88 105 VAL A C 1
ATOM 745 O O . VAL A 1 105 ? -14.800 4.846 12.772 1.00 83.88 105 VAL A O 1
ATOM 748 N N . ALA A 1 106 ? -12.971 3.721 12.110 1.00 78.69 106 ALA A N 1
ATOM 749 C CA . ALA A 1 106 ? -13.103 2.649 13.093 1.00 78.69 106 ALA A CA 1
ATOM 750 C C . ALA A 1 106 ? -13.113 3.194 14.531 1.00 78.69 106 ALA A C 1
ATOM 752 O O . ALA A 1 106 ? -13.987 2.843 15.325 1.00 78.69 106 ALA A O 1
ATOM 753 N N . TRP A 1 107 ? -12.202 4.118 14.850 1.00 82.88 107 TRP A N 1
ATOM 754 C CA . TRP A 1 107 ? -12.153 4.771 16.157 1.00 82.88 107 TRP A CA 1
ATOM 755 C C . TRP A 1 107 ? -13.420 5.580 16.454 1.00 82.88 107 TRP A C 1
ATOM 757 O O . TRP A 1 107 ? -13.962 5.494 17.555 1.00 82.88 107 TRP A O 1
ATOM 767 N N . ARG A 1 108 ? -13.941 6.326 15.471 1.00 87.69 108 ARG A N 1
ATOM 768 C CA . ARG A 1 108 ? -15.193 7.086 15.608 1.00 87.69 108 ARG A CA 1
ATOM 769 C C . ARG A 1 108 ? -16.391 6.185 15.895 1.00 87.69 108 ARG A C 1
ATOM 771 O O . ARG A 1 108 ? -17.192 6.525 16.763 1.00 87.69 108 ARG A O 1
ATOM 778 N N . LEU A 1 109 ? -16.501 5.054 15.200 1.00 84.06 109 LEU A N 1
ATOM 779 C CA . LEU A 1 109 ? -17.570 4.075 15.418 1.00 84.06 109 LEU A CA 1
ATOM 780 C C . LEU A 1 109 ? -17.459 3.411 16.795 1.00 84.06 109 LEU A C 1
ATOM 782 O O . LEU A 1 109 ? -18.460 3.291 17.498 1.00 84.06 109 LEU A O 1
ATOM 786 N N . ALA A 1 110 ? -16.246 3.044 17.214 1.00 81.56 110 ALA A N 1
ATOM 787 C CA . ALA A 1 110 ? -16.001 2.467 18.533 1.00 81.56 110 ALA A CA 1
ATOM 788 C C . ALA A 1 110 ? -16.325 3.456 19.666 1.00 81.56 110 ALA A C 1
ATOM 790 O O . ALA A 1 110 ? -16.982 3.092 20.641 1.00 81.56 110 ALA A O 1
ATOM 791 N N . ALA A 1 111 ? -15.910 4.719 19.527 1.00 83.56 111 ALA A N 1
ATOM 792 C CA . ALA A 1 111 ? -16.210 5.771 20.495 1.00 83.56 111 ALA A CA 1
ATOM 793 C C . ALA A 1 111 ? -17.717 6.056 20.590 1.00 83.56 111 ALA A C 1
ATOM 795 O O . ALA A 1 111 ? -18.229 6.270 21.688 1.00 83.56 111 ALA A O 1
ATOM 796 N N . TRP A 1 112 ? -18.424 6.028 19.455 1.00 84.19 112 TRP A N 1
ATOM 797 C CA . TRP A 1 112 ? -19.881 6.144 19.419 1.00 84.19 112 TRP A CA 1
ATOM 798 C C . TRP A 1 112 ? -20.559 4.983 20.163 1.00 84.19 112 TRP A C 1
ATOM 800 O O . TRP A 1 112 ? -21.337 5.228 21.080 1.00 84.19 112 TRP A O 1
ATOM 810 N N . ALA A 1 113 ? -20.197 3.734 19.851 1.00 83.44 113 ALA A N 1
ATOM 811 C CA . ALA A 1 113 ? -20.780 2.549 20.484 1.00 83.44 113 ALA A CA 1
ATOM 812 C C . ALA A 1 113 ? -20.529 2.500 22.003 1.00 83.44 113 ALA A C 1
ATOM 814 O O . ALA A 1 113 ? -21.417 2.145 22.775 1.00 83.44 113 ALA A O 1
ATOM 815 N N . TYR A 1 114 ? -19.331 2.892 22.448 1.00 87.62 114 TYR A N 1
ATOM 816 C CA . TYR A 1 114 ? -19.004 2.965 23.873 1.00 87.62 114 TYR A CA 1
ATOM 817 C C . TYR A 1 114 ? -19.811 4.043 24.615 1.00 87.62 114 TYR A C 1
ATOM 819 O O . TYR A 1 114 ? -20.164 3.855 25.777 1.00 87.62 114 TYR A O 1
ATOM 827 N N . GLY A 1 115 ? -20.108 5.169 23.956 1.00 87.00 115 GLY A N 1
ATOM 828 C CA . GLY A 1 115 ? -20.947 6.229 24.517 1.00 87.00 115 GLY A CA 1
ATOM 829 C C . GLY A 1 115 ? -22.383 5.768 24.766 1.00 87.00 115 GLY A C 1
ATOM 830 O O . GLY A 1 115 ? -22.918 6.020 25.842 1.00 87.00 115 GLY A O 1
ATOM 831 N N . GLU A 1 116 ? -22.960 5.036 23.812 1.00 86.56 116 GLU A N 1
ATOM 832 C CA . GLU A 1 116 ? -24.319 4.489 23.911 1.00 86.56 116 GLU A CA 1
ATOM 833 C C . GLU A 1 116 ? -24.450 3.502 25.082 1.00 86.56 116 GLU A C 1
ATOM 835 O O . GLU A 1 116 ? -25.359 3.612 25.900 1.00 86.56 116 GLU A O 1
ATOM 840 N N . LEU A 1 117 ? -23.475 2.598 25.235 1.00 78.56 117 LEU A N 1
ATOM 841 C CA 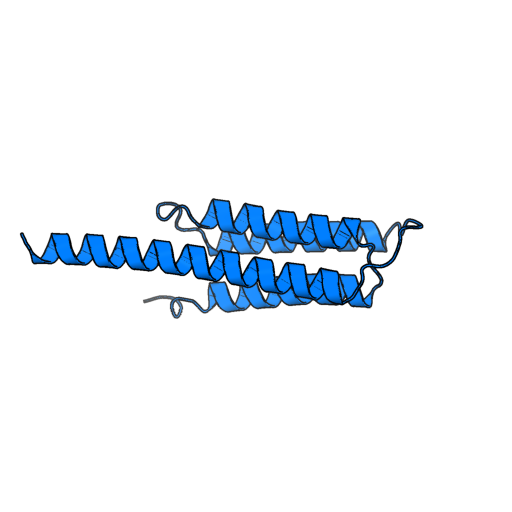. LEU A 1 117 ? -23.434 1.610 26.323 1.00 78.56 117 LEU A CA 1
ATOM 842 C C . LEU A 1 117 ? -23.290 2.224 27.723 1.00 78.56 117 LEU A C 1
ATOM 844 O O . LEU A 1 117 ? -23.534 1.542 28.712 1.00 78.56 117 LEU A O 1
ATOM 848 N N . ARG A 1 118 ? -22.839 3.479 27.824 1.00 81.62 118 ARG A N 1
ATOM 849 C CA . ARG A 1 118 ? -22.665 4.190 29.100 1.00 81.62 118 ARG A CA 1
ATOM 850 C C . ARG A 1 118 ? -23.859 5.082 29.449 1.00 81.62 118 ARG A C 1
ATOM 852 O O . ARG A 1 118 ? -23.924 5.576 30.573 1.00 81.62 118 ARG A O 1
ATOM 859 N N . ALA A 1 119 ? -24.729 5.355 28.478 1.00 76.62 119 ALA A N 1
ATOM 860 C CA . ALA A 1 119 ? -25.880 6.241 28.618 1.00 76.62 119 ALA A CA 1
ATOM 861 C C . ALA A 1 119 ? -27.193 5.499 28.934 1.00 76.62 119 ALA A C 1
ATOM 863 O O . ALA A 1 119 ? -28.160 6.156 29.319 1.00 76.62 119 ALA A O 1
ATOM 864 N N . GLY A 1 120 ? -27.223 4.169 28.781 1.00 67.38 120 GLY A N 1
ATOM 865 C CA . GLY A 1 120 ? -28.308 3.280 29.221 1.00 67.38 120 GLY A CA 1
ATOM 866 C C . GLY A 1 120 ? -27.965 2.548 30.509 1.00 67.38 120 GLY A C 1
ATOM 867 O O . GLY A 1 120 ? -28.906 2.311 31.296 1.00 67.38 120 GLY A O 1
#

Radius of gyration: 17.02 Å; Cα contacts (8 Å, |Δi|>4): 91; chains: 1; bounding box: 43×24×51 Å

Secondary structure (DSSP, 8-state):
--S-TTHHHHHHHHHHHHHHHHHHHHT-BHHHHHHHHHHHHHHHHHHT-TT---HHHHHHHHHHHHHHHHHHHHHS--S-PBPPHHHHHHHHHHHHHHHHHHHHHHHHHHHHHHHHHHH-

Foldseek 3Di:
DDDDPCPLVVVLLVLLLVLLVVCLVVQHALVLSVVLLVLLLVLLVVLLPPVDPPNSVSSVVSSVVSNVSSVVCVVPPDPHHGDDPVSSVVSSVVSVVSNVVSVVVVVVVVVVVVVVVVVD

Sequence (120 aa):
MGLLPGVGDVVTSLASAYVLVAAWRLGAPAVLVARMGLNLALDALVGAVPLLGDLFDAGFKANLRNARLLEEWVAAPGEARRASGLLVAAVLLGALVVVASVAFVAWRLAAWAYGELRAG

pLDDT: mean 80.18, std 11.71, range [39.59, 92.12]